Protein AF-A0A9N9MIU7-F1 (afdb_monomer_lite)

Foldseek 3Di:
DDDDDDDDDDDDPPPPPPPPPPPVPPPCPPADDDAPQWDWDFDFLLVQAQPRDDDDPDTDTHIGGHQQWHQYPVRHTDGHPVRNPPDD

Structure (mmCIF, N/CA/C/O backbone):
data_AF-A0A9N9MIU7-F1
#
_entry.id   AF-A0A9N9MIU7-F1
#
loop_
_atom_site.group_PDB
_atom_site.id
_atom_site.type_symbol
_atom_site.label_atom_id
_atom_site.label_alt_id
_atom_site.label_comp_id
_atom_site.label_asym_id
_atom_site.label_entity_id
_atom_site.label_seq_id
_atom_site.pdbx_PDB_ins_code
_atom_site.Cartn_x
_atom_site.Cartn_y
_atom_site.Cartn_z
_atom_site.occupancy
_atom_site.B_iso_or_equiv
_atom_site.auth_seq_id
_atom_site.auth_comp_id
_atom_site.auth_asym_id
_atom_site.auth_atom_id
_atom_site.pdbx_PDB_model_num
ATOM 1 N N . MET A 1 1 ? -22.240 -8.414 48.912 1.00 42.03 1 MET A N 1
ATOM 2 C CA . MET A 1 1 ? -21.926 -7.715 50.175 1.00 42.03 1 MET A CA 1
ATOM 3 C C . MET A 1 1 ? -20.959 -6.597 49.820 1.00 42.03 1 MET A C 1
ATOM 5 O O . MET A 1 1 ? -19.915 -6.930 49.291 1.00 42.03 1 MET A O 1
ATOM 9 N N . ASN A 1 2 ? -21.164 -5.291 49.936 1.00 42.00 2 ASN A N 1
ATOM 10 C CA . ASN A 1 2 ? -22.236 -4.358 50.291 1.00 42.00 2 ASN A CA 1
ATOM 11 C C . ASN A 1 2 ? -21.875 -3.105 49.447 1.00 42.00 2 ASN A C 1
ATOM 13 O O . ASN A 1 2 ? -20.695 -2.861 49.225 1.00 42.00 2 ASN A O 1
ATOM 17 N N . SER A 1 3 ? -22.792 -2.337 48.875 1.00 43.62 3 SER A N 1
ATOM 18 C CA . SER A 1 3 ? -23.194 -1.071 49.492 1.00 43.62 3 SER A CA 1
ATOM 19 C C . SER A 1 3 ? -24.263 -0.429 48.609 1.00 43.62 3 SER A C 1
ATOM 21 O O . SER A 1 3 ? -24.066 -0.283 47.403 1.00 43.62 3 SER A O 1
ATOM 23 N N . LEU A 1 4 ? -25.392 -0.076 49.219 1.00 45.47 4 LEU A N 1
ATOM 24 C CA . LEU A 1 4 ? -26.445 0.739 48.623 1.00 45.47 4 LEU A CA 1
ATOM 25 C C . LEU A 1 4 ? -25.890 2.132 48.304 1.00 45.47 4 LEU A C 1
ATOM 27 O O . LEU A 1 4 ? -25.312 2.766 49.186 1.00 45.47 4 LEU A O 1
ATOM 31 N N . THR A 1 5 ? -26.193 2.655 47.117 1.00 51.28 5 THR A N 1
ATOM 32 C CA . THR A 1 5 ? -26.204 4.105 46.896 1.00 51.28 5 THR A CA 1
ATOM 33 C C . THR A 1 5 ? -27.623 4.510 46.523 1.00 51.28 5 THR A C 1
ATOM 35 O O 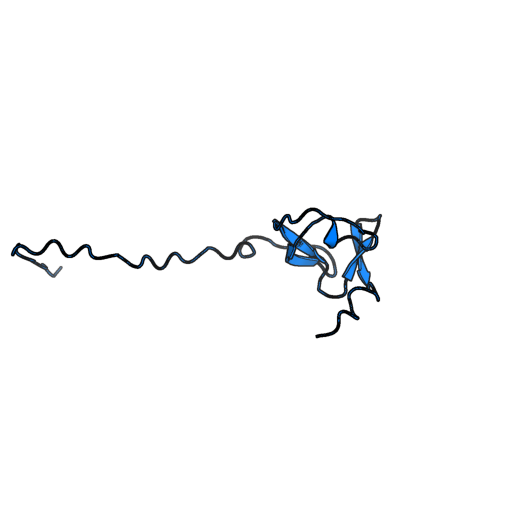. THR A 1 5 ? -28.062 4.364 45.386 1.00 51.28 5 THR A O 1
ATOM 38 N N . VAL A 1 6 ? -28.368 4.959 47.533 1.00 44.94 6 VAL A N 1
ATOM 39 C CA . VAL A 1 6 ? -29.640 5.666 47.376 1.00 44.94 6 VAL A CA 1
ATOM 40 C C . VAL A 1 6 ? -29.304 7.073 46.888 1.00 44.94 6 VAL A C 1
ATOM 42 O O . VAL A 1 6 ? -28.591 7.792 47.582 1.00 44.94 6 VAL A O 1
ATOM 45 N N . ILE A 1 7 ? -29.808 7.485 45.724 1.00 57.31 7 ILE A N 1
ATOM 46 C CA . ILE A 1 7 ? -29.802 8.898 45.324 1.00 57.31 7 ILE A CA 1
ATOM 47 C C . ILE A 1 7 ? -31.258 9.295 45.085 1.00 57.31 7 ILE A C 1
ATOM 49 O O . ILE A 1 7 ? -31.887 8.877 44.116 1.00 57.31 7 ILE A O 1
ATOM 53 N N . ALA A 1 8 ? -31.806 10.030 46.053 1.00 40.38 8 ALA A N 1
ATOM 54 C CA . ALA A 1 8 ? -33.161 10.558 46.044 1.00 40.38 8 ALA A CA 1
ATOM 55 C C . ALA A 1 8 ? -33.287 11.731 45.057 1.00 40.38 8 ALA A C 1
ATOM 57 O O . ALA A 1 8 ? -32.397 12.572 44.946 1.00 40.38 8 ALA A O 1
ATOM 58 N N . PHE A 1 9 ? -34.417 11.773 44.354 1.00 57.84 9 PHE A N 1
ATOM 59 C CA . PHE A 1 9 ? -34.783 12.796 43.381 1.00 57.84 9 PHE A CA 1
ATOM 60 C C . PHE A 1 9 ? -35.004 14.160 44.058 1.00 57.84 9 PHE A C 1
ATOM 62 O O . PHE A 1 9 ? -35.929 14.310 44.851 1.00 57.84 9 PHE A O 1
ATOM 69 N N . PHE A 1 10 ? -34.226 15.174 43.676 1.00 49.09 10 PHE A N 1
ATOM 70 C CA . PHE A 1 10 ? -34.632 16.580 43.750 1.00 49.09 10 PHE A CA 1
ATOM 71 C C . PHE A 1 10 ? -34.401 17.208 42.378 1.00 49.09 10 PHE A C 1
ATOM 73 O O . PHE A 1 10 ? -33.324 17.085 41.800 1.00 49.09 10 PHE A O 1
ATOM 80 N N . GLY A 1 11 ? -35.461 17.801 41.831 1.00 51.25 11 GLY A N 1
ATOM 81 C CA . GLY A 1 11 ? -35.538 18.288 40.461 1.00 51.25 11 GLY A CA 1
ATOM 82 C C . GLY A 1 11 ? -34.403 19.228 40.075 1.00 51.25 11 GLY A C 1
ATOM 83 O O . GLY A 1 11 ? -34.434 20.401 40.406 1.00 51.25 11 GLY A O 1
ATOM 84 N N . PHE A 1 12 ? -33.466 18.705 39.296 1.00 50.44 12 PHE A N 1
ATOM 85 C CA . 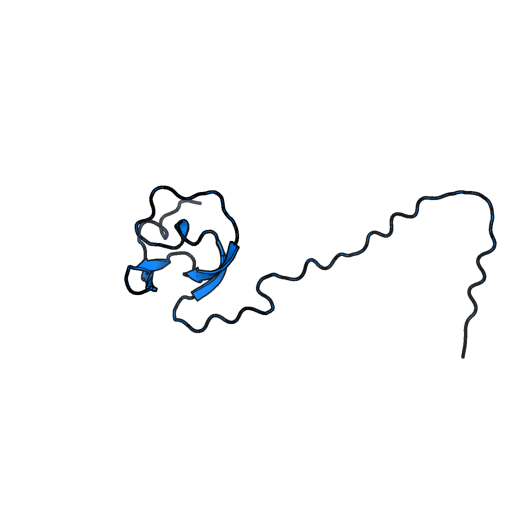PHE A 1 12 ? -32.717 19.413 38.272 1.00 50.44 12 PHE A CA 1
ATOM 86 C C . PHE A 1 12 ? -32.421 18.371 37.198 1.00 50.44 12 PHE A C 1
ATOM 88 O O . PHE A 1 12 ? -31.677 17.419 37.434 1.00 50.44 12 PHE A O 1
ATOM 95 N N . ILE A 1 13 ? -33.028 18.522 36.021 1.00 57.84 13 ILE A N 1
ATOM 96 C CA . ILE A 1 13 ? -32.626 17.762 34.838 1.00 57.84 13 ILE A CA 1
ATOM 97 C C . ILE A 1 13 ? -31.273 18.338 34.411 1.00 57.84 13 ILE A C 1
ATOM 99 O O . ILE A 1 13 ? -31.180 19.171 33.513 1.00 57.84 13 ILE A O 1
ATOM 103 N N . PHE A 1 14 ? -30.209 17.947 35.110 1.00 52.44 14 PHE A N 1
ATOM 104 C CA . PHE A 1 14 ? -28.868 18.055 34.572 1.00 52.44 14 PHE A CA 1
ATOM 105 C C . PHE A 1 14 ? -28.753 16.949 33.533 1.00 52.44 14 PHE A C 1
ATOM 107 O O . PHE A 1 14 ? -28.730 15.764 33.861 1.00 52.44 14 PHE A O 1
ATOM 114 N N . CYS A 1 15 ? -28.736 17.350 32.264 1.00 50.53 15 CYS A N 1
ATOM 115 C CA . CYS A 1 15 ? -28.277 16.499 31.182 1.00 50.53 15 CYS A CA 1
ATOM 116 C C . CYS A 1 15 ? -26.802 16.185 31.471 1.00 50.53 15 CYS A C 1
ATOM 118 O O . CYS A 1 15 ? -25.910 16.957 31.123 1.00 50.53 15 CYS A O 1
ATOM 120 N N . ALA A 1 16 ? -26.546 15.115 32.224 1.00 62.75 16 ALA A N 1
ATOM 121 C CA . ALA A 1 16 ? -25.207 14.600 32.420 1.00 62.75 16 ALA A CA 1
ATOM 122 C C . ALA A 1 16 ? -24.791 13.990 31.083 1.00 62.75 16 ALA A C 1
ATOM 124 O O . ALA A 1 16 ? -25.172 12.868 30.758 1.00 62.75 16 ALA A O 1
ATOM 125 N N . ALA A 1 17 ? -24.055 14.760 30.282 1.00 55.53 17 ALA A N 1
ATOM 126 C CA . ALA A 1 17 ? -23.300 14.202 29.179 1.00 55.53 17 ALA A CA 1
ATOM 127 C C . ALA A 1 17 ? -22.296 13.228 29.800 1.00 55.53 17 ALA A C 1
ATOM 129 O O . ALA A 1 17 ? -21.286 13.644 30.374 1.00 55.53 17 ALA A O 1
ATOM 130 N N . THR A 1 18 ? -22.597 11.931 29.749 1.00 59.78 18 THR A N 1
ATOM 131 C CA . THR A 1 18 ? -21.559 10.927 29.914 1.00 59.78 18 THR A CA 1
ATOM 132 C C . THR A 1 18 ? -20.598 11.178 28.764 1.00 59.78 18 THR A C 1
ATOM 134 O O . THR A 1 18 ? -20.920 10.988 27.594 1.00 59.78 18 THR A O 1
ATOM 137 N N . ALA A 1 19 ? -19.424 11.720 29.083 1.00 51.69 19 ALA A N 1
ATOM 138 C CA . ALA A 1 19 ? -18.289 11.624 28.192 1.00 51.69 19 ALA A CA 1
ATOM 139 C C . ALA A 1 19 ? -17.920 10.141 28.177 1.00 51.69 19 ALA A C 1
ATOM 141 O O . ALA A 1 19 ? -17.064 9.689 28.939 1.00 51.69 19 ALA A O 1
ATOM 142 N N . ASP A 1 20 ? -18.645 9.362 27.379 1.00 56.69 20 ASP A N 1
ATOM 143 C CA . ASP A 1 20 ? -18.211 8.042 26.988 1.00 56.69 20 ASP A CA 1
ATOM 144 C C . ASP A 1 20 ? -16.810 8.236 26.411 1.00 56.69 20 ASP A C 1
ATOM 146 O O . ASP A 1 20 ? -16.618 8.874 25.373 1.00 56.69 20 ASP A O 1
ATOM 150 N N . ASN A 1 21 ? -15.802 7.753 27.143 1.00 55.53 21 ASN A N 1
ATOM 151 C CA . ASN A 1 21 ? -14.476 7.524 26.596 1.00 55.53 21 ASN A CA 1
ATOM 152 C C . ASN A 1 21 ? -14.664 6.433 25.543 1.00 55.53 21 ASN A C 1
ATOM 154 O O . ASN A 1 21 ? -14.465 5.247 25.805 1.00 55.53 21 ASN A O 1
ATOM 158 N N . ILE A 1 22 ? -15.125 6.831 24.357 1.00 59.84 22 ILE A N 1
ATOM 159 C CA . ILE A 1 22 ? -15.126 5.980 23.185 1.00 59.84 22 ILE A CA 1
ATOM 160 C C . ILE A 1 22 ? -13.648 5.796 22.879 1.00 59.84 22 ILE A C 1
ATOM 162 O O . ILE A 1 22 ? -13.019 6.628 22.227 1.00 59.84 22 ILE A O 1
ATOM 166 N N . ILE A 1 23 ? -13.073 4.724 23.421 1.00 63.50 23 ILE A N 1
ATOM 167 C CA . ILE A 1 23 ? -11.792 4.198 22.977 1.00 63.50 23 ILE A CA 1
ATOM 168 C C . ILE A 1 23 ? -12.022 3.885 21.504 1.00 63.50 23 ILE A C 1
ATOM 170 O O . ILE A 1 23 ? -12.605 2.856 21.169 1.00 63.50 23 ILE A O 1
ATOM 174 N N . GLN A 1 24 ? -11.667 4.821 20.625 1.00 65.19 24 GLN A N 1
ATOM 175 C CA . GLN A 1 24 ? -11.768 4.604 19.196 1.00 65.19 24 GLN A CA 1
ATOM 176 C C . GLN A 1 24 ? -10.808 3.446 18.905 1.00 65.19 24 GLN A C 1
ATOM 178 O O . GLN A 1 24 ? -9.604 3.593 19.146 1.00 65.19 24 GLN A O 1
ATOM 183 N N . PRO A 1 25 ? -11.313 2.263 18.509 1.00 76.06 25 PRO A N 1
ATOM 184 C CA . PRO A 1 25 ? -10.462 1.097 18.361 1.00 76.06 25 PRO A CA 1
ATOM 185 C C . PRO A 1 25 ? -9.381 1.437 17.341 1.00 76.06 25 PRO A C 1
ATOM 187 O O . PRO A 1 25 ? -9.689 1.924 16.251 1.00 76.06 25 PRO A O 1
ATOM 190 N N . ASN A 1 26 ? -8.111 1.225 17.701 1.00 83.12 26 ASN A N 1
ATOM 191 C CA . ASN A 1 26 ? -7.015 1.450 16.769 1.00 83.12 26 ASN A CA 1
ATOM 192 C C . ASN A 1 26 ? -7.267 0.546 15.546 1.00 83.12 26 ASN A C 1
ATOM 194 O O . ASN A 1 26 ? -7.255 -0.680 15.693 1.00 83.12 26 ASN A O 1
ATOM 198 N N . PRO A 1 27 ? -7.476 1.106 14.340 1.00 84.88 27 PRO A N 1
ATOM 199 C CA . PRO A 1 27 ? -7.848 0.326 13.159 1.00 84.88 27 PRO A CA 1
ATOM 200 C C . PRO A 1 27 ? -6.760 -0.674 12.743 1.00 84.88 27 PRO A C 1
ATOM 202 O O . PRO A 1 27 ? -7.028 -1.621 12.011 1.00 84.88 27 PRO A O 1
ATOM 205 N N . CYS A 1 28 ? -5.538 -0.504 13.250 1.00 89.94 28 CYS A N 1
ATOM 206 C CA . CYS A 1 28 ? -4.414 -1.404 13.038 1.00 89.94 28 CYS A CA 1
ATOM 207 C C . CYS A 1 28 ? -4.227 -2.467 14.128 1.00 89.94 28 CYS A C 1
ATOM 209 O O . CYS A 1 28 ? -3.342 -3.307 13.995 1.00 89.94 28 CYS A O 1
ATOM 211 N N . GLN A 1 29 ? -5.046 -2.480 15.183 1.00 89.69 29 GLN A N 1
ATOM 212 C CA . GLN A 1 29 ? -4.889 -3.404 16.314 1.00 89.69 29 GLN A CA 1
ATOM 213 C C . GLN A 1 29 ? -5.006 -4.883 15.910 1.00 89.69 29 GLN A C 1
ATOM 215 O O . GLN A 1 29 ? -4.357 -5.741 16.504 1.00 89.69 29 GLN A O 1
ATOM 220 N N . HIS A 1 30 ? -5.802 -5.181 14.881 1.00 87.00 30 HIS A N 1
ATOM 221 C CA . HIS A 1 30 ? -6.059 -6.548 14.414 1.00 87.00 30 HIS A CA 1
ATOM 222 C C . HIS A 1 30 ? -5.384 -6.880 13.073 1.00 87.00 30 HIS A C 1
ATOM 224 O O . HIS A 1 30 ? -5.536 -7.991 12.567 1.00 87.00 30 HIS A O 1
ATOM 230 N N . ILE A 1 31 ? -4.622 -5.948 12.4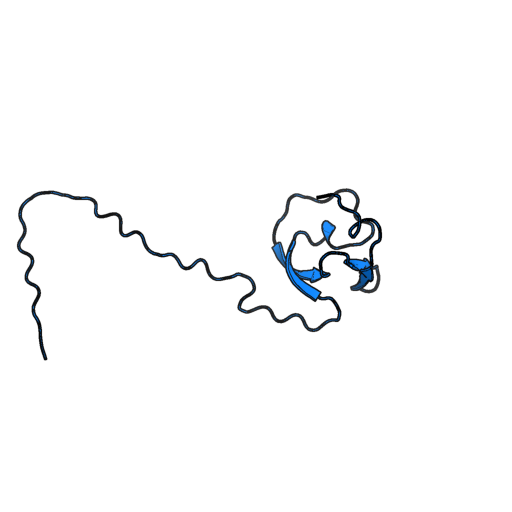90 1.00 89.50 31 ILE A N 1
ATOM 231 C CA . ILE A 1 31 ? -4.029 -6.105 11.157 1.00 89.50 31 ILE A CA 1
ATOM 232 C C . ILE A 1 31 ? -2.553 -6.489 11.298 1.00 89.50 31 ILE A C 1
ATOM 234 O O . ILE A 1 31 ? -1.721 -5.679 11.702 1.00 89.50 31 ILE A O 1
ATOM 238 N N . LYS A 1 32 ? -2.210 -7.725 10.918 1.00 91.81 32 LYS A N 1
ATOM 239 C CA . LYS A 1 32 ? -0.818 -8.186 10.807 1.00 91.81 32 LYS A CA 1
ATOM 240 C C . LYS A 1 32 ? -0.374 -8.170 9.347 1.00 91.81 32 LYS A C 1
ATOM 242 O O . LYS A 1 32 ? -0.939 -8.877 8.519 1.00 91.81 32 LYS A O 1
ATOM 247 N N . CYS A 1 33 ? 0.659 -7.391 9.039 1.00 91.75 33 CYS A N 1
ATOM 248 C CA . CYS A 1 33 ? 1.246 -7.338 7.702 1.00 91.75 33 CYS A CA 1
ATOM 249 C C . CYS A 1 33 ? 2.402 -8.337 7.591 1.00 91.75 33 CYS A C 1
ATOM 251 O O . CYS A 1 33 ? 3.333 -8.286 8.388 1.00 91.75 33 CYS A O 1
ATOM 253 N N . GLY A 1 34 ? 2.331 -9.253 6.622 1.00 88.19 34 GLY A N 1
ATOM 254 C CA . GLY A 1 34 ? 3.299 -10.351 6.484 1.00 88.19 34 GLY A CA 1
ATOM 255 C C . GLY A 1 34 ? 4.482 -10.086 5.546 1.00 88.19 34 GLY A C 1
ATOM 256 O O . GLY A 1 34 ? 5.399 -10.897 5.500 1.00 88.19 34 GLY A O 1
ATOM 257 N N . GLY A 1 35 ? 4.467 -8.996 4.774 1.00 87.50 35 GLY A N 1
ATOM 258 C CA . GLY A 1 35 ? 5.485 -8.735 3.751 1.00 87.50 35 GLY A CA 1
ATOM 259 C C . GLY A 1 35 ? 6.588 -7.764 4.190 1.00 87.50 35 GLY A C 1
ATOM 260 O O . GLY A 1 35 ? 6.398 -6.972 5.121 1.00 87.50 35 GLY A O 1
ATOM 261 N N . PRO A 1 36 ? 7.739 -7.783 3.496 1.00 90.06 36 PRO A N 1
ATOM 262 C CA . PRO A 1 36 ? 8.832 -6.860 3.759 1.00 90.06 36 PRO A CA 1
ATOM 263 C C . PRO A 1 36 ? 8.382 -5.418 3.508 1.00 90.06 36 PRO A C 1
ATOM 265 O O . PRO A 1 36 ? 7.712 -5.116 2.522 1.00 90.06 36 PRO A O 1
ATOM 268 N N . ASN A 1 37 ? 8.760 -4.522 4.418 1.00 92.25 37 ASN A N 1
ATOM 269 C CA . ASN A 1 37 ? 8.439 -3.092 4.355 1.00 92.25 37 ASN A CA 1
ATOM 270 C C . ASN A 1 37 ? 6.943 -2.751 4.304 1.00 92.25 37 ASN A C 1
ATOM 272 O O . ASN A 1 37 ? 6.597 -1.640 3.913 1.00 92.25 37 ASN A O 1
ATOM 276 N N . LEU A 1 38 ? 6.069 -3.651 4.762 1.00 93.94 38 LEU A N 1
ATOM 277 C CA . LEU A 1 38 ? 4.658 -3.353 4.984 1.00 93.94 38 LEU A CA 1
ATOM 278 C C . LEU A 1 38 ? 4.405 -2.984 6.446 1.00 93.94 38 LEU A C 1
ATOM 280 O O . LEU A 1 38 ? 4.933 -3.610 7.364 1.00 93.94 38 LEU A O 1
ATOM 284 N N . VAL A 1 39 ? 3.565 -1.980 6.656 1.00 93.81 39 VAL A N 1
ATOM 285 C CA . VAL A 1 39 ? 3.060 -1.571 7.968 1.00 93.81 39 VAL A CA 1
ATOM 286 C C . VAL A 1 39 ? 1.571 -1.300 7.867 1.00 93.81 39 VAL A C 1
ATOM 288 O O . VAL A 1 39 ? 1.073 -0.889 6.815 1.00 93.81 39 VAL A O 1
ATOM 291 N N . CYS A 1 40 ? 0.855 -1.515 8.967 1.00 93.94 40 CYS A N 1
ATOM 292 C CA . CYS A 1 40 ? -0.512 -1.041 9.027 1.00 93.94 40 CYS A CA 1
ATOM 293 C C . CYS A 1 40 ? -0.511 0.480 9.194 1.00 93.94 40 CYS A C 1
ATOM 295 O O . CYS A 1 40 ? 0.077 1.002 10.142 1.00 93.94 40 CYS A O 1
ATOM 297 N N . ARG A 1 41 ? -1.149 1.189 8.262 1.00 91.94 41 ARG A N 1
ATOM 298 C CA . ARG A 1 41 ? -1.360 2.640 8.334 1.00 91.94 41 ARG A CA 1
ATOM 299 C C . ARG A 1 41 ? -2.633 3.035 7.594 1.00 91.94 41 ARG A C 1
ATOM 301 O O . ARG A 1 41 ? -3.141 2.270 6.780 1.00 91.94 41 ARG A O 1
ATOM 308 N N . GLY A 1 42 ? -3.131 4.236 7.871 1.00 90.75 42 GLY A N 1
ATOM 309 C CA . GLY A 1 42 ? -4.153 4.873 7.046 1.00 90.75 42 GLY A CA 1
ATOM 310 C C . GLY A 1 42 ? -3.502 5.432 5.787 1.00 90.75 42 GLY A C 1
ATOM 311 O O . GLY A 1 42 ? -2.641 6.309 5.873 1.00 90.75 42 GLY A O 1
ATOM 312 N N . SER A 1 43 ? -3.855 4.906 4.620 1.00 90.62 43 SER A N 1
ATOM 313 C CA . SER A 1 43 ? -3.367 5.429 3.350 1.00 90.62 43 SER A CA 1
ATOM 314 C C . SER A 1 43 ? -4.335 5.146 2.211 1.00 90.62 43 SER A C 1
ATOM 316 O O . SER A 1 43 ? -5.399 4.562 2.395 1.00 90.62 43 SER A O 1
ATOM 318 N N . ASN A 1 44 ? -3.951 5.593 1.024 1.00 90.75 44 ASN A N 1
ATOM 319 C CA . ASN A 1 44 ? -4.692 5.372 -0.195 1.00 90.75 44 ASN A CA 1
ATOM 320 C C . ASN A 1 44 ? -3.955 4.327 -1.040 1.00 90.75 44 ASN A C 1
ATOM 322 O O . ASN A 1 44 ? -2.756 4.456 -1.285 1.00 90.75 44 ASN A O 1
ATOM 326 N N . ALA A 1 45 ? -4.664 3.299 -1.509 1.00 89.81 45 ALA A N 1
ATOM 327 C CA . ALA A 1 45 ? -4.057 2.221 -2.292 1.00 89.81 45 ALA A CA 1
ATOM 328 C C . ALA A 1 45 ? -3.460 2.697 -3.624 1.00 89.81 45 ALA A C 1
ATOM 330 O O . ALA A 1 45 ? -2.470 2.129 -4.086 1.00 89.81 45 ALA A O 1
ATOM 331 N N . CYS A 1 46 ? -4.027 3.747 -4.225 1.00 89.31 46 CYS A N 1
ATOM 332 C CA . CYS A 1 46 ? -3.416 4.412 -5.366 1.00 89.31 46 CYS A CA 1
ATOM 333 C C . CYS A 1 46 ? -2.129 5.123 -4.921 1.00 89.31 46 CYS A C 1
ATOM 335 O O . CYS A 1 46 ? -1.078 4.830 -5.482 1.00 89.31 46 CYS A O 1
ATOM 337 N N . ALA A 1 47 ? -2.149 5.945 -3.867 1.00 88.12 47 ALA A N 1
ATOM 338 C CA . ALA A 1 47 ? -0.957 6.681 -3.417 1.00 88.12 47 ALA A CA 1
ATOM 339 C C . ALA A 1 47 ? 0.192 5.784 -2.911 1.00 88.12 47 ALA A C 1
ATOM 341 O O . ALA A 1 47 ? 1.340 6.215 -2.881 1.00 88.12 47 ALA A O 1
ATOM 342 N N . ASP A 1 48 ? -0.097 4.541 -2.522 1.00 91.56 48 ASP A N 1
ATOM 343 C CA . ASP A 1 48 ? 0.919 3.571 -2.104 1.00 91.56 48 ASP A CA 1
ATOM 344 C C . ASP A 1 48 ? 1.712 2.983 -3.285 1.00 91.56 48 ASP A C 1
ATOM 346 O O . ASP A 1 48 ? 2.718 2.321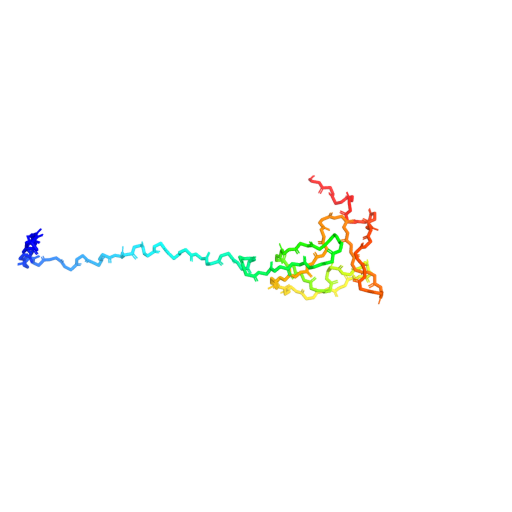 -3.061 1.00 91.56 48 ASP A O 1
ATOM 350 N N . ARG A 1 49 ? 1.298 3.197 -4.544 1.00 92.12 49 ARG A N 1
ATOM 351 C CA . ARG A 1 49 ? 2.017 2.722 -5.742 1.00 92.12 49 ARG A CA 1
ATOM 352 C C . ARG A 1 49 ? 3.025 3.748 -6.249 1.00 92.12 49 ARG A C 1
ATOM 354 O O . ARG A 1 49 ? 2.744 4.940 -6.288 1.00 92.12 49 ARG A O 1
ATOM 361 N N . CYS A 1 50 ? 4.161 3.263 -6.752 1.00 89.56 50 CYS A N 1
ATOM 362 C CA . CYS A 1 50 ? 5.274 4.123 -7.163 1.00 89.56 50 CYS A CA 1
ATOM 363 C C . CYS A 1 50 ? 4.889 5.117 -8.264 1.00 89.56 50 CYS A C 1
ATOM 365 O O . CYS A 1 50 ? 5.349 6.245 -8.262 1.00 89.56 50 CYS A O 1
ATOM 367 N N . ASN A 1 51 ? 4.041 4.749 -9.224 1.00 85.38 51 ASN A N 1
ATOM 368 C CA . ASN A 1 51 ? 3.750 5.615 -10.373 1.00 85.38 51 ASN A CA 1
ATOM 369 C C . ASN A 1 51 ? 2.344 6.223 -10.363 1.00 85.38 51 ASN A C 1
ATOM 371 O O . ASN A 1 51 ? 1.768 6.481 -11.417 1.00 85.38 51 ASN A O 1
ATOM 375 N N . SER A 1 52 ? 1.768 6.421 -9.181 1.00 84.50 52 SER A N 1
ATOM 376 C CA . SER A 1 52 ? 0.446 7.028 -9.071 1.00 84.50 52 SER A CA 1
ATOM 377 C C . SER A 1 52 ? 0.518 8.544 -9.142 1.00 84.50 52 SER A C 1
ATOM 379 O O . SER A 1 52 ? 1.232 9.179 -8.372 1.00 84.50 52 SER A O 1
ATOM 381 N N . THR A 1 53 ? -0.231 9.122 -10.079 1.00 79.75 53 THR A N 1
ATOM 382 C CA . THR A 1 53 ? -0.209 10.566 -10.358 1.00 79.75 53 THR A CA 1
ATOM 383 C C . THR A 1 53 ? -1.443 11.279 -9.814 1.00 79.75 53 THR A C 1
ATOM 385 O O . THR A 1 53 ? -1.333 12.373 -9.274 1.00 79.75 53 THR A O 1
ATOM 388 N N . ILE A 1 54 ? -2.620 10.659 -9.940 1.00 86.69 54 ILE A N 1
ATOM 389 C CA . ILE A 1 54 ? -3.902 11.219 -9.502 1.00 86.69 54 ILE A CA 1
ATOM 390 C C . ILE A 1 54 ? -4.642 10.127 -8.739 1.00 86.69 54 ILE A C 1
ATOM 392 O O . ILE A 1 54 ? -4.964 9.082 -9.301 1.00 86.69 54 ILE A O 1
ATOM 396 N N . CYS A 1 55 ? -4.902 10.377 -7.460 1.00 87.25 55 CYS A N 1
ATOM 397 C CA . CYS A 1 55 ? -5.649 9.475 -6.597 1.00 87.25 55 CYS A CA 1
ATOM 398 C C . CYS A 1 55 ? -6.841 10.214 -6.001 1.00 87.25 55 CYS A C 1
ATOM 400 O O . CYS A 1 55 ? -6.770 11.411 -5.720 1.00 87.25 55 CYS A O 1
ATOM 402 N N . THR A 1 56 ? -7.931 9.490 -5.783 1.00 89.00 56 THR A N 1
ATOM 403 C CA . THR A 1 56 ? -9.048 9.991 -4.986 1.00 89.00 56 THR A CA 1
ATOM 404 C C . THR A 1 56 ? -8.605 10.200 -3.540 1.00 89.00 56 THR A C 1
ATOM 406 O O . THR A 1 56 ? -7.703 9.523 -3.041 1.00 89.00 56 THR A O 1
ATOM 409 N N . LEU A 1 57 ? -9.251 11.136 -2.845 1.00 86.25 57 LEU A N 1
ATOM 410 C CA . LEU A 1 57 ? -9.104 11.299 -1.400 1.00 86.25 57 LEU A CA 1
ATOM 411 C C . LEU A 1 57 ? -9.898 10.203 -0.684 1.00 86.25 57 LEU A C 1
ATOM 413 O O . LEU A 1 57 ? -10.962 10.444 -0.127 1.00 86.25 57 LEU A O 1
ATOM 417 N N . GLU A 1 58 ? -9.381 8.980 -0.738 1.00 87.75 58 GLU A N 1
ATOM 418 C CA . GLU A 1 58 ? -9.886 7.862 0.055 1.00 87.75 58 GLU A CA 1
ATOM 419 C C . GLU A 1 58 ? -8.839 7.473 1.097 1.00 87.75 58 GLU A C 1
ATOM 421 O O . GLU A 1 58 ? -7.677 7.228 0.752 1.00 87.75 58 GLU A O 1
ATOM 426 N N . LEU A 1 59 ? -9.251 7.444 2.364 1.00 89.00 59 LEU A N 1
ATOM 427 C CA . LEU A 1 59 ? -8.432 6.990 3.479 1.00 89.00 59 LEU A CA 1
ATOM 428 C C . LEU A 1 59 ? -8.910 5.608 3.918 1.00 89.00 59 LEU A C 1
ATOM 430 O O . LEU A 1 59 ? -9.997 5.469 4.476 1.00 89.00 59 LEU A O 1
ATOM 434 N N . THR A 1 60 ? -8.060 4.607 3.727 1.00 91.75 60 THR A N 1
ATOM 435 C CA . THR A 1 60 ? -8.338 3.224 4.116 1.00 91.75 60 THR A CA 1
ATOM 436 C C . THR A 1 60 ? -7.232 2.745 5.048 1.00 91.75 60 THR A C 1
ATOM 438 O O . THR A 1 60 ? -6.062 3.080 4.861 1.00 91.75 60 THR A O 1
ATOM 441 N N . TYR A 1 61 ? -7.572 1.957 6.066 1.00 91.81 61 TYR A N 1
ATOM 442 C CA . TYR A 1 61 ? -6.580 1.330 6.941 1.00 91.81 61 TYR A CA 1
ATOM 443 C C . TYR A 1 61 ? -6.275 -0.084 6.462 1.00 91.81 61 TYR A C 1
ATOM 445 O O . TYR A 1 61 ? -7.176 -0.864 6.166 1.00 91.81 61 TYR A O 1
ATOM 453 N N . GLY A 1 62 ? -4.991 -0.410 6.369 1.00 93.31 62 GLY A N 1
ATOM 454 C CA . GLY A 1 62 ? -4.545 -1.686 5.829 1.00 93.31 62 GLY A CA 1
ATOM 455 C C . GLY A 1 62 ? -3.030 -1.775 5.739 1.00 93.31 62 GLY A C 1
ATOM 456 O O . GLY A 1 62 ? -2.310 -0.919 6.253 1.00 93.31 62 GLY A O 1
ATOM 457 N N . CYS A 1 63 ? -2.547 -2.827 5.081 1.00 94.44 63 CYS A N 1
ATOM 458 C CA . CYS A 1 63 ? -1.121 -3.047 4.872 1.00 94.44 63 CYS A CA 1
ATOM 459 C C . CYS A 1 63 ? -0.608 -2.273 3.656 1.00 94.44 63 CYS A C 1
ATOM 461 O O . CYS A 1 63 ? -0.827 -2.653 2.497 1.00 94.44 63 CYS A O 1
ATOM 463 N N . PHE A 1 64 ? 0.134 -1.217 3.955 1.00 94.75 64 PHE A N 1
ATOM 464 C CA . PHE A 1 64 ? 0.744 -0.318 2.986 1.00 94.75 64 PHE A CA 1
ATOM 465 C C . PHE A 1 64 ? 2.254 -0.293 3.171 1.00 94.75 64 PHE A C 1
ATOM 467 O O . PHE A 1 64 ? 2.771 -0.719 4.208 1.00 94.75 64 PHE A O 1
ATOM 474 N N . CYS A 1 65 ? 2.969 0.203 2.170 1.00 94.19 65 CYS A N 1
ATOM 475 C CA . CYS A 1 65 ? 4.409 0.343 2.276 1.00 94.19 65 CYS A CA 1
ATOM 476 C C . CYS A 1 65 ? 4.784 1.343 3.381 1.00 94.19 65 CYS A C 1
ATOM 478 O O . CYS A 1 65 ? 4.063 2.311 3.658 1.00 94.19 65 CYS A O 1
ATOM 480 N N . LYS A 1 66 ? 5.913 1.080 4.047 1.00 92.38 66 LYS A N 1
ATOM 481 C CA . LYS A 1 66 ? 6.534 1.997 5.009 1.00 92.38 66 LYS A CA 1
ATOM 482 C C . LYS A 1 66 ? 6.785 3.364 4.359 1.00 92.38 66 LYS A C 1
ATOM 484 O O . LYS A 1 66 ? 6.977 3.432 3.146 1.00 92.38 66 LYS A O 1
ATOM 489 N N . PRO A 1 67 ? 6.843 4.453 5.146 1.00 88.44 67 PRO A N 1
ATOM 490 C CA . PRO A 1 67 ? 7.294 5.744 4.637 1.00 88.44 67 PRO A CA 1
ATOM 491 C C . PRO A 1 67 ? 8.627 5.607 3.888 1.00 88.44 67 PRO A C 1
ATOM 493 O O . PRO A 1 67 ? 9.537 4.933 4.367 1.00 88.44 67 PRO A O 1
ATOM 496 N N . GLY A 1 68 ? 8.717 6.210 2.701 1.00 88.56 68 GLY A N 1
ATOM 497 C CA . GLY A 1 68 ? 9.871 6.077 1.803 1.00 88.56 68 GLY A CA 1
ATOM 498 C C . GLY A 1 68 ? 9.799 4.909 0.812 1.00 88.56 68 GLY A C 1
ATOM 499 O O . GLY A 1 68 ? 10.632 4.836 -0.088 1.00 88.56 68 GLY A O 1
ATOM 500 N N . PHE A 1 69 ? 8.793 4.037 0.927 1.00 93.12 69 PHE A N 1
ATOM 501 C CA . PHE A 1 69 ? 8.572 2.906 0.028 1.00 93.12 69 PHE A CA 1
ATOM 502 C C . PHE A 1 69 ? 7.239 3.028 -0.720 1.00 93.12 69 PHE A C 1
ATOM 504 O O . PHE A 1 69 ? 6.296 3.658 -0.243 1.00 93.12 69 PHE A O 1
ATOM 511 N N . CYS A 1 70 ? 7.150 2.366 -1.870 1.00 92.88 70 CYS A N 1
ATOM 512 C CA . CYS A 1 70 ? 5.952 2.260 -2.697 1.00 92.88 70 CYS A CA 1
ATOM 513 C C . CYS A 1 70 ? 5.831 0.868 -3.327 1.00 92.88 70 CYS A C 1
ATOM 515 O O . CYS A 1 70 ? 6.826 0.172 -3.533 1.00 92.88 70 CYS A O 1
ATOM 517 N N . LYS A 1 71 ? 4.610 0.456 -3.677 1.00 93.75 71 LYS A N 1
ATOM 518 C CA . LYS A 1 71 ? 4.336 -0.788 -4.400 1.00 93.75 71 LYS A CA 1
ATOM 519 C C . LYS A 1 71 ? 4.683 -0.642 -5.874 1.00 93.75 71 LYS A C 1
ATOM 521 O O . LYS A 1 71 ? 4.142 0.224 -6.571 1.00 93.75 71 LYS A O 1
ATOM 526 N N . ASN A 1 72 ? 5.538 -1.536 -6.356 1.00 92.44 72 ASN A N 1
ATOM 527 C CA . ASN A 1 72 ? 5.774 -1.730 -7.781 1.00 92.44 72 ASN A CA 1
ATOM 528 C C . ASN A 1 72 ? 4.685 -2.616 -8.423 1.00 92.44 72 ASN A C 1
ATOM 530 O O . ASN A 1 72 ? 3.748 -3.067 -7.760 1.00 92.44 72 ASN A O 1
ATOM 534 N N . SER A 1 73 ? 4.811 -2.890 -9.723 1.00 91.38 73 SER A N 1
ATOM 535 C CA . SER A 1 73 ? 3.890 -3.759 -10.474 1.00 91.38 73 SER A CA 1
ATOM 536 C C . SER A 1 73 ? 3.839 -5.205 -9.965 1.00 91.38 73 SER A C 1
ATOM 538 O O . SER A 1 73 ? 2.833 -5.881 -10.159 1.00 91.38 73 SER A O 1
ATOM 540 N N . CYS A 1 74 ? 4.881 -5.668 -9.273 1.00 91.06 74 CYS A N 1
ATOM 541 C CA . CYS A 1 74 ? 4.951 -6.993 -8.655 1.00 91.06 74 CYS A CA 1
ATOM 542 C C . CYS A 1 74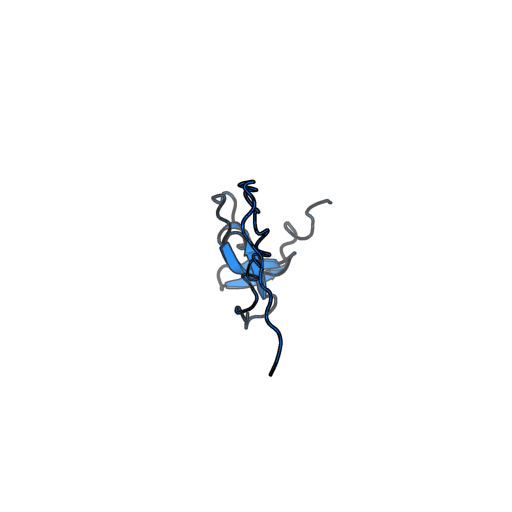 ? 4.386 -7.023 -7.221 1.00 91.06 74 CYS A C 1
ATOM 544 O O . CYS A 1 74 ? 4.579 -8.012 -6.522 1.00 91.06 74 CYS A O 1
ATOM 546 N N . ASN A 1 75 ? 3.718 -5.955 -6.764 1.00 89.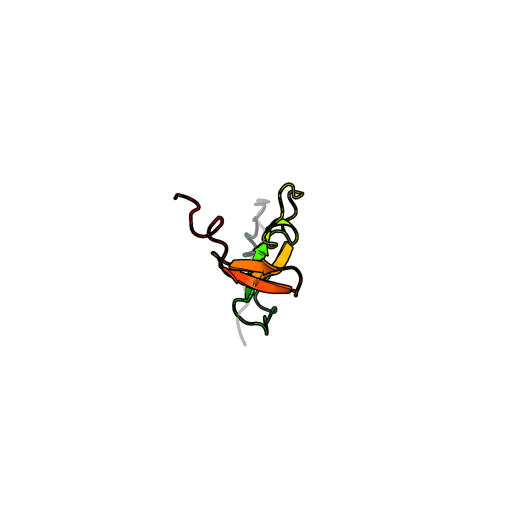38 75 ASN A N 1
ATOM 547 C CA . ASN A 1 75 ? 3.218 -5.783 -5.392 1.00 89.38 75 ASN A CA 1
ATOM 548 C C . ASN A 1 75 ? 4.303 -5.777 -4.296 1.00 89.38 75 ASN A C 1
ATOM 550 O O . ASN A 1 75 ? 3.989 -5.957 -3.119 1.00 89.38 75 ASN A O 1
ATOM 554 N N . ASN A 1 76 ? 5.560 -5.513 -4.657 1.00 92.88 76 ASN A N 1
ATOM 555 C CA . ASN A 1 76 ? 6.662 -5.394 -3.705 1.00 92.88 76 ASN A CA 1
ATOM 556 C C . ASN A 1 76 ? 6.881 -3.932 -3.308 1.00 92.88 76 ASN A C 1
ATOM 558 O O . ASN A 1 76 ? 6.858 -3.048 -4.167 1.00 92.88 76 ASN A O 1
ATOM 562 N N . CYS A 1 77 ? 7.137 -3.696 -2.020 1.00 94.38 77 CYS A N 1
ATOM 563 C CA . CYS A 1 77 ? 7.526 -2.386 -1.507 1.00 94.38 77 CYS A CA 1
ATOM 564 C C . CYS A 1 77 ? 8.997 -2.110 -1.822 1.00 94.38 77 CYS A C 1
ATOM 566 O O . CYS A 1 77 ? 9.887 -2.711 -1.218 1.00 94.38 77 CYS A O 1
ATOM 568 N N . ILE A 1 78 ? 9.235 -1.190 -2.750 1.00 93.75 78 ILE A N 1
ATOM 569 C CA . ILE A 1 78 ? 10.563 -0.713 -3.144 1.00 93.75 78 ILE A CA 1
ATOM 570 C C . ILE A 1 78 ? 10.746 0.735 -2.702 1.00 93.75 78 ILE A C 1
ATOM 572 O O . ILE A 1 78 ? 9.765 1.448 -2.504 1.00 93.75 78 ILE A O 1
ATOM 576 N N . GLU A 1 79 ? 11.989 1.166 -2.524 1.00 92.44 79 GLU A N 1
ATOM 577 C CA . GLU A 1 79 ? 12.295 2.556 -2.184 1.00 92.44 79 GLU A CA 1
ATOM 578 C C . GLU A 1 79 ? 11.882 3.486 -3.332 1.00 92.44 79 GLU A C 1
ATOM 580 O O . GLU A 1 79 ? 12.231 3.239 -4.488 1.00 92.44 79 GLU A O 1
ATOM 585 N N . ASP A 1 80 ? 11.154 4.563 -3.018 1.00 85.00 80 ASP A N 1
ATOM 586 C CA . ASP A 1 80 ? 10.881 5.630 -3.983 1.00 85.00 80 ASP A CA 1
ATOM 587 C C . ASP A 1 80 ? 11.647 6.896 -3.594 1.00 85.00 80 ASP A C 1
ATOM 589 O O . ASP A 1 80 ? 11.302 7.542 -2.593 1.00 85.00 80 ASP A O 1
ATOM 593 N N . PRO A 1 81 ? 12.639 7.322 -4.393 1.00 76.75 81 PRO A N 1
ATOM 594 C CA . PRO A 1 81 ? 13.362 8.561 -4.139 1.00 76.75 81 PRO A CA 1
ATOM 595 C C . PRO A 1 81 ? 12.464 9.809 -4.184 1.00 76.75 81 PRO A C 1
ATOM 597 O O . PRO A 1 81 ? 12.863 10.860 -3.686 1.00 76.75 81 PRO A O 1
ATOM 600 N N . ARG A 1 82 ? 11.254 9.732 -4.755 1.00 76.00 82 ARG A N 1
ATOM 601 C CA . ARG A 1 82 ? 10.271 10.828 -4.729 1.00 76.00 82 ARG A CA 1
ATOM 602 C C . ARG A 1 82 ? 9.532 10.921 -3.394 1.00 76.00 82 ARG A C 1
ATOM 604 O O . ARG A 1 82 ? 9.113 12.012 -3.023 1.00 76.00 82 ARG A O 1
ATOM 611 N N . ILE A 1 83 ? 9.385 9.810 -2.667 1.00 75.56 83 ILE A N 1
ATOM 612 C CA . ILE A 1 83 ? 8.676 9.761 -1.376 1.00 75.56 83 ILE A CA 1
ATOM 613 C C . ILE A 1 83 ? 9.627 10.101 -0.226 1.00 75.56 83 ILE A C 1
ATOM 615 O O . ILE A 1 83 ? 9.256 10.846 0.678 1.00 75.56 83 ILE A O 1
ATOM 619 N N . THR A 1 84 ? 10.866 9.606 -0.270 1.00 61.84 84 THR A N 1
ATOM 620 C CA . THR A 1 84 ? 11.890 9.872 0.761 1.00 61.84 84 THR A CA 1
ATOM 621 C C . THR A 1 84 ? 12.358 11.326 0.804 1.00 61.84 84 THR A C 1
ATOM 623 O O . THR A 1 84 ? 12.957 11.744 1.789 1.00 61.84 84 THR A O 1
ATOM 626 N N . ARG A 1 85 ? 12.070 12.112 -0.239 1.00 55.47 85 ARG A N 1
ATOM 627 C CA . ARG A 1 85 ? 12.450 13.526 -0.347 1.00 55.47 85 ARG A CA 1
ATOM 628 C C . ARG A 1 85 ? 11.341 14.509 0.005 1.00 55.47 85 ARG A C 1
ATOM 630 O O . ARG A 1 85 ? 11.545 15.696 -0.228 1.00 55.47 85 ARG A O 1
ATOM 637 N N . LYS A 1 86 ? 10.178 14.071 0.509 1.00 48.06 86 LYS A N 1
ATOM 638 C CA . LYS A 1 86 ? 9.117 15.024 0.865 1.00 48.06 86 LYS A CA 1
ATOM 639 C C . LYS A 1 86 ? 9.660 15.973 1.955 1.00 48.06 86 LYS A C 1
ATOM 641 O O . LYS A 1 86 ? 9.942 15.486 3.048 1.00 48.06 86 LYS A O 1
ATOM 646 N N . PRO A 1 87 ? 9.859 17.273 1.664 1.00 47.00 87 PRO A N 1
ATOM 647 C CA . PRO A 1 87 ? 10.433 18.200 2.629 1.00 47.00 87 PRO A CA 1
ATOM 648 C C . PRO A 1 87 ? 9.435 18.429 3.769 1.00 47.00 87 PRO A C 1
ATOM 650 O O . PRO A 1 87 ? 8.227 18.527 3.524 1.00 47.00 87 PRO A O 1
ATOM 653 N N . THR A 1 88 ? 9.962 18.433 4.992 1.00 46.84 88 THR A N 1
ATOM 654 C CA . THR A 1 88 ? 9.266 18.791 6.235 1.00 46.84 88 THR A CA 1
ATOM 655 C C . THR A 1 88 ? 8.971 20.282 6.278 1.00 46.84 88 THR A C 1
ATOM 657 O O . THR A 1 88 ? 9.840 21.055 5.814 1.00 46.84 88 THR A O 1
#

Radius of gyration: 23.6 Å; chains: 1; bounding box: 49×30×61 Å

Organism: NCBI:txid467358

Secondary structure (DSSP, 8-state):
----------S---------------TTTT----STTEEEEEE-TTTTBTT--------EEEEEEPTTEEE-TTS-EEE-TTTTT---

pLDDT: mean 77.16, std 18.06, range [40.38, 94.75]

Sequence (88 aa):
MNSLTVIAFFGFIFCAATADNIIQPNPCQHIKCGGPNLVCRGSNACADRCNSTICTLELTYGCFCKPGFCKNSCNNCIEDPRITRKPT